Protein AF-A0A8J4QR00-F1 (afdb_monomer)

pLDDT: mean 88.49, std 6.68, range [58.06, 96.94]

Foldseek 3Di:
DLVVLVVVVCVPADPPQQADEAEAECVVPDDVPDDLVVVLVSQCCCCPPVNPRYQAYEYEPDDPVVVVSCVVCVVSHDPVHVVRYDYDYPVCQLVVCVVPAPLCRDDVVSPGDDDDDPPVRD

Organism: NCBI:txid60419

Sequence (122 aa):
YVVYGLDKLCSRMPPGQEKFVFIADLEGWGYSNSDIRAYLGALSILQDFYPERLGKVFIIHAPYIFMTVWKIVYPFIDKNTKKKILFVENKSLKSTLLEEIDESQLPEIYGGQLPLVPTQDS

Radius of gyration: 14.7 Å; Cα contacts (8 Å, |Δi|>4): 127; chains: 1; bounding box: 35×34×34 Å

Secondary structure (DSSP, 8-state):
-HHHHHHHHHHTPPTT---EEEEEE-TT--GGG--HHHHHHHHHHHHHHSTTTEEEEEEES--TTHHHHHHHHGGGS-HHHHTTEEE--GGGHHHHHHTTS-GGGSBGGGTSSB----TTT-

Solvent-accessible surface area (backbone atoms only — not comparable to full-atom values): 7403 Å² total; per-residue (Å²): 109,69,67,61,54,50,53,55,50,62,74,67,48,55,92,93,53,73,57,47,72,44,77,48,74,31,69,93,62,51,78,95,79,59,56,70,67,58,52,53,51,52,49,48,49,44,61,74,75,40,62,82,28,67,58,37,34,40,38,28,59,68,49,80,73,50,56,61,56,45,65,68,50,52,80,78,51,53,79,71,59,55,76,28,55,40,81,45,55,79,93,48,38,49,63,62,48,55,76,79,36,57,48,74,75,27,39,44,96,60,73,30,66,21,81,85,68,58,80,89,83,96

Structure (mmCIF, N/CA/C/O backbone):
data_AF-A0A8J4QR00-F1
#
_entry.id   AF-A0A8J4QR00-F1
#
loop_
_atom_site.group_PDB
_atom_site.id
_atom_site.type_symbol
_atom_site.label_atom_id
_atom_site.label_alt_id
_atom_site.label_comp_id
_atom_site.label_asym_id
_atom_site.label_entity_id
_atom_site.label_seq_id
_atom_site.pdbx_PDB_ins_code
_atom_site.Cartn_x
_atom_site.Cartn_y
_atom_site.Cartn_z
_atom_site.occupancy
_atom_site.B_iso_or_equiv
_atom_site.auth_seq_id
_atom_site.auth_comp_id
_atom_site.auth_asym_id
_atom_site.auth_atom_id
_atom_site.pdbx_PDB_model_num
ATOM 1 N N . TYR A 1 1 ? -8.984 -11.207 -10.755 1.00 69.44 1 TYR A N 1
ATOM 2 C CA . TYR A 1 1 ? -8.426 -11.353 -9.395 1.00 69.44 1 TYR A CA 1
ATOM 3 C C . TYR A 1 1 ? -8.610 -10.088 -8.558 1.00 69.44 1 TYR A C 1
ATOM 5 O O . TYR A 1 1 ? -9.195 -10.196 -7.495 1.00 69.44 1 TYR A O 1
ATOM 13 N N . VAL A 1 2 ? -8.208 -8.897 -9.037 1.00 80.12 2 VAL A N 1
ATOM 14 C CA . VAL A 1 2 ? -8.319 -7.626 -8.276 1.00 80.12 2 VAL A CA 1
ATOM 15 C C . VAL A 1 2 ? -9.742 -7.331 -7.776 1.00 80.12 2 VAL A C 1
ATOM 17 O O . VAL A 1 2 ? -9.913 -7.128 -6.582 1.00 80.12 2 VAL A O 1
ATOM 20 N N . VAL A 1 3 ? -10.758 -7.390 -8.649 1.00 85.06 3 VAL A N 1
ATOM 21 C CA . VAL A 1 3 ? -12.173 -7.173 -8.262 1.00 85.06 3 VAL A CA 1
ATOM 22 C C . VAL A 1 3 ? -12.614 -8.144 -7.163 1.00 85.06 3 VAL A C 1
ATOM 24 O O . VAL A 1 3 ? -13.078 -7.714 -6.119 1.00 85.06 3 VAL A O 1
ATOM 27 N N . TYR A 1 4 ? -12.364 -9.446 -7.343 1.00 85.81 4 TYR A N 1
ATOM 28 C CA . TYR A 1 4 ? -12.689 -10.464 -6.337 1.00 85.81 4 TYR A CA 1
ATOM 29 C C . TYR A 1 4 ? -12.021 -10.190 -4.978 1.00 85.81 4 TYR A C 1
ATOM 31 O O . TYR A 1 4 ? -12.658 -10.330 -3.937 1.00 85.81 4 TYR A O 1
ATOM 39 N N . GLY A 1 5 ? -10.745 -9.787 -4.981 1.00 84.62 5 GLY A N 1
ATOM 40 C CA . GLY A 1 5 ? -10.028 -9.430 -3.756 1.00 84.62 5 GLY A CA 1
ATOM 41 C C . GLY A 1 5 ? -10.643 -8.220 -3.051 1.00 84.62 5 GLY A C 1
ATOM 42 O O . GLY A 1 5 ? -10.826 -8.255 -1.836 1.00 84.62 5 GLY A O 1
ATOM 43 N N . LEU A 1 6 ? -11.010 -7.184 -3.812 1.00 85.25 6 LEU A N 1
ATOM 44 C CA . LEU A 1 6 ? -11.673 -5.987 -3.291 1.00 85.25 6 LEU A CA 1
ATOM 45 C C . LEU A 1 6 ? -13.069 -6.301 -2.739 1.00 85.25 6 LEU A C 1
ATOM 47 O O . LEU A 1 6 ? -13.373 -5.893 -1.624 1.00 85.25 6 LEU A O 1
ATOM 51 N N . ASP A 1 7 ? -13.880 -7.087 -3.449 1.00 86.00 7 ASP A N 1
ATOM 52 C CA . ASP A 1 7 ? -15.213 -7.497 -2.986 1.00 86.00 7 ASP A CA 1
ATOM 53 C C . ASP A 1 7 ? -15.147 -8.300 -1.686 1.00 86.00 7 ASP A C 1
ATOM 55 O O . ASP A 1 7 ? -15.866 -8.018 -0.724 1.00 86.00 7 ASP A O 1
ATOM 59 N N . LYS A 1 8 ? -14.239 -9.281 -1.625 1.00 85.81 8 LYS A N 1
ATOM 60 C CA . LYS A 1 8 ? -14.025 -10.099 -0.428 1.00 85.81 8 LYS A CA 1
ATOM 61 C C . LYS A 1 8 ? -13.565 -9.239 0.745 1.00 85.81 8 LYS A C 1
ATOM 63 O O . LYS A 1 8 ? -14.055 -9.422 1.857 1.00 85.81 8 LYS A O 1
ATOM 68 N N . LEU A 1 9 ? -12.689 -8.267 0.504 1.00 84.56 9 LEU A N 1
ATOM 69 C CA . LEU A 1 9 ? -12.251 -7.325 1.527 1.00 84.56 9 LEU A CA 1
ATOM 70 C C . LEU A 1 9 ? -13.413 -6.445 2.006 1.00 84.56 9 LEU A C 1
ATOM 72 O O . LEU A 1 9 ? -13.626 -6.325 3.210 1.00 84.56 9 LEU A O 1
ATOM 76 N N . CYS A 1 10 ? -14.215 -5.901 1.089 1.00 83.94 10 CYS A N 1
ATOM 77 C CA . CYS A 1 10 ? -15.387 -5.103 1.433 1.00 83.94 10 CYS A CA 1
ATOM 78 C C . CYS A 1 10 ? -16.411 -5.890 2.259 1.00 83.94 10 CYS A C 1
ATOM 80 O O . CYS A 1 10 ? -16.932 -5.357 3.233 1.00 83.94 10 CYS A O 1
ATOM 82 N N . SER A 1 11 ? -16.651 -7.163 1.932 1.00 85.88 11 SER A N 1
ATOM 83 C CA . SER A 1 11 ? -17.568 -8.026 2.693 1.00 85.88 11 SER A CA 1
ATOM 84 C C . SER A 1 11 ? -17.103 -8.342 4.120 1.00 85.88 11 SER A C 1
ATOM 86 O O . SER A 1 11 ? -17.909 -8.761 4.946 1.00 85.88 11 SER A O 1
ATOM 88 N N . ARG A 1 12 ? -15.809 -8.162 4.410 1.00 84.75 12 ARG A N 1
ATOM 89 C CA . ARG A 1 12 ? -15.190 -8.462 5.710 1.00 84.75 12 ARG A CA 1
ATOM 90 C C . ARG A 1 12 ? -15.030 -7.233 6.594 1.00 84.75 12 ARG A C 1
ATOM 92 O O . ARG A 1 12 ? -14.603 -7.374 7.737 1.00 84.75 12 ARG A O 1
ATOM 99 N N . MET A 1 13 ? -15.337 -6.041 6.084 1.00 86.19 13 MET A N 1
ATOM 100 C CA . MET A 1 13 ? -15.212 -4.821 6.870 1.00 86.19 13 MET A CA 1
ATOM 101 C C . MET A 1 13 ? -16.233 -4.822 8.022 1.00 86.19 13 MET A C 1
ATOM 103 O O . MET A 1 13 ? -17.425 -5.032 7.777 1.00 86.19 13 MET A O 1
ATOM 107 N N . PRO A 1 14 ? -15.796 -4.581 9.274 1.00 86.62 14 PRO A N 1
ATOM 108 C CA . PRO A 1 14 ? -16.706 -4.419 10.399 1.00 86.62 14 PRO A CA 1
ATOM 109 C C . PRO A 1 14 ? -17.686 -3.256 10.180 1.00 86.62 14 PRO A C 1
ATOM 111 O O . PRO A 1 14 ? -17.367 -2.306 9.457 1.00 86.62 14 PRO A O 1
ATOM 114 N N . PRO A 1 15 ? -18.857 -3.264 10.841 1.00 86.75 15 PRO A N 1
ATOM 115 C CA . PRO A 1 15 ? -19.766 -2.123 10.817 1.00 86.75 15 PRO A CA 1
ATOM 116 C C . PRO A 1 15 ? -19.050 -0.825 11.219 1.00 86.75 15 PRO A C 1
ATOM 118 O O . PRO A 1 15 ? -18.383 -0.773 12.249 1.00 86.75 15 PRO A O 1
ATOM 121 N N . GLY A 1 16 ? -19.185 0.222 10.401 1.00 84.62 16 GLY A N 1
ATOM 122 C CA . GLY A 1 16 ? -18.526 1.518 10.613 1.00 84.62 16 GLY A CA 1
ATOM 123 C C . GLY A 1 16 ? -17.107 1.633 10.041 1.00 84.62 16 GLY A C 1
ATOM 124 O O . GLY A 1 16 ? -16.581 2.741 9.971 1.00 84.62 16 GLY A O 1
ATOM 125 N N . GLN A 1 17 ? -16.504 0.536 9.571 1.00 86.69 17 GLN A N 1
ATOM 126 C CA . GLN A 1 17 ? -15.240 0.571 8.837 1.00 86.69 17 GLN A CA 1
ATOM 127 C C . GLN A 1 17 ? -15.523 0.707 7.338 1.00 86.69 17 GLN A C 1
ATOM 129 O O . GLN A 1 17 ? -16.029 -0.208 6.694 1.00 86.69 17 GLN A O 1
ATOM 134 N N . GLU A 1 18 ? -15.181 1.856 6.760 1.00 85.06 18 GLU A N 1
ATOM 135 C CA . GLU A 1 18 ? -15.465 2.123 5.343 1.00 85.06 18 GLU A CA 1
ATOM 136 C C . GLU A 1 18 ? -14.234 2.070 4.444 1.00 85.06 18 GLU A C 1
ATOM 138 O O . GLU A 1 18 ? -14.384 2.016 3.218 1.00 85.06 18 GLU A O 1
ATOM 143 N N . LYS A 1 19 ? -13.039 2.105 5.048 1.00 89.00 19 LYS A N 1
ATOM 144 C CA . LYS A 1 19 ? -11.761 2.228 4.351 1.00 89.00 19 LYS A CA 1
ATOM 145 C C . LYS A 1 19 ? -10.797 1.115 4.709 1.00 89.00 19 LYS A C 1
ATOM 147 O O . LYS A 1 19 ? -10.770 0.641 5.845 1.00 89.00 19 LYS A O 1
ATOM 152 N N . PHE A 1 20 ? -9.948 0.787 3.745 1.00 88.19 20 PHE A N 1
ATOM 153 C CA . PHE A 1 20 ? -8.886 -0.198 3.884 1.00 88.19 20 PHE A CA 1
ATOM 154 C C . PHE A 1 20 ? -7.522 0.364 3.505 1.00 88.19 20 PHE A C 1
ATOM 156 O O . PHE A 1 20 ? -7.401 1.375 2.809 1.00 88.19 20 PHE A O 1
ATOM 163 N N . VAL A 1 21 ? -6.485 -0.323 3.961 1.00 91.19 21 VAL A N 1
ATOM 164 C CA . VAL A 1 21 ? -5.090 0.005 3.690 1.00 91.19 21 VAL A CA 1
ATOM 165 C C . VAL A 1 21 ? -4.470 -1.120 2.873 1.00 91.19 21 VAL A C 1
ATOM 167 O O . VAL A 1 21 ? -4.729 -2.292 3.134 1.00 91.19 21 VAL A O 1
ATOM 170 N N . PHE A 1 22 ? -3.638 -0.763 1.897 1.00 92.25 22 PHE A N 1
ATOM 171 C CA . PHE A 1 22 ? -2.798 -1.716 1.178 1.00 92.25 22 PHE A CA 1
ATOM 172 C C . PHE A 1 22 ? -1.341 -1.603 1.609 1.00 92.25 22 PHE A C 1
ATOM 174 O O . PHE A 1 22 ? -0.805 -0.502 1.717 1.00 92.25 22 PHE A O 1
ATOM 181 N N . ILE A 1 23 ? -0.688 -2.752 1.774 1.00 95.06 23 ILE A N 1
ATOM 182 C CA . ILE A 1 23 ? 0.769 -2.869 1.825 1.00 95.06 23 ILE A CA 1
ATOM 183 C C . ILE A 1 23 ? 1.190 -3.533 0.514 1.00 95.06 23 ILE A C 1
ATOM 185 O O . ILE A 1 23 ? 0.854 -4.687 0.256 1.00 95.06 23 ILE A O 1
ATOM 189 N N . ALA A 1 24 ? 1.861 -2.774 -0.344 1.00 93.31 24 ALA A N 1
ATOM 190 C CA . ALA A 1 24 ? 2.437 -3.239 -1.594 1.00 93.31 24 ALA A CA 1
ATOM 191 C C . ALA A 1 24 ? 3.916 -3.554 -1.359 1.00 93.31 24 ALA A C 1
ATOM 193 O O . ALA A 1 24 ? 4.765 -2.661 -1.415 1.00 93.31 24 ALA A O 1
ATOM 194 N N . ASP A 1 25 ? 4.197 -4.824 -1.075 1.00 94.38 25 ASP A N 1
ATOM 195 C CA . ASP A 1 25 ? 5.559 -5.330 -0.954 1.00 94.38 25 ASP A CA 1
ATOM 196 C C . ASP A 1 25 ? 6.143 -5.632 -2.335 1.00 94.38 25 ASP A C 1
ATOM 198 O O . ASP A 1 25 ? 5.591 -6.423 -3.103 1.00 94.38 25 ASP A O 1
ATOM 202 N N . LEU A 1 26 ? 7.229 -4.935 -2.668 1.00 93.44 26 LEU A N 1
ATOM 203 C CA . LEU A 1 26 ? 7.939 -5.055 -3.937 1.00 93.44 26 LEU A CA 1
ATOM 204 C C . LEU A 1 26 ? 9.252 -5.836 -3.805 1.00 93.44 26 LEU A C 1
ATOM 206 O O . LEU A 1 26 ? 10.086 -5.788 -4.714 1.00 93.44 26 LEU A O 1
ATOM 210 N N . GLU A 1 27 ? 9.451 -6.572 -2.711 1.00 91.56 27 GLU A N 1
ATOM 211 C CA . GLU A 1 27 ? 10.569 -7.500 -2.601 1.00 91.56 27 GLU A CA 1
ATOM 212 C C . GLU A 1 27 ? 10.536 -8.524 -3.755 1.00 91.56 27 GLU A C 1
ATOM 214 O O . GLU A 1 27 ? 9.512 -9.129 -4.071 1.00 91.56 27 GLU A O 1
ATOM 219 N N . GLY A 1 28 ? 11.661 -8.671 -4.463 1.00 88.62 28 GLY A N 1
ATOM 220 C CA . GLY A 1 28 ? 11.756 -9.527 -5.655 1.00 88.62 28 GLY A CA 1
ATOM 221 C C . GLY A 1 28 ? 11.096 -8.966 -6.927 1.00 88.62 28 GLY A C 1
ATOM 222 O O . GLY A 1 28 ? 11.088 -9.635 -7.966 1.00 88.62 28 GLY A O 1
ATOM 223 N N . TRP A 1 29 ? 10.563 -7.742 -6.898 1.00 90.00 29 TRP A N 1
ATOM 224 C CA . TRP A 1 29 ? 10.025 -7.081 -8.086 1.00 90.00 29 TRP A CA 1
ATOM 225 C C . TRP A 1 29 ? 11.139 -6.642 -9.057 1.00 90.00 29 TRP A C 1
ATOM 227 O O . TRP A 1 29 ? 12.204 -6.172 -8.655 1.00 90.00 29 TRP A O 1
ATOM 237 N N . GLY A 1 30 ? 10.887 -6.748 -10.363 1.00 84.06 30 GLY A N 1
ATOM 238 C CA . GLY A 1 30 ? 11.808 -6.367 -11.431 1.00 84.06 30 GLY A CA 1
ATOM 239 C C . GLY A 1 30 ? 11.113 -6.166 -12.783 1.00 84.06 30 GLY A C 1
ATOM 240 O O . GLY A 1 30 ? 9.903 -6.285 -12.927 1.00 84.06 30 GLY A O 1
ATOM 241 N N . TYR A 1 31 ? 11.876 -5.853 -13.833 1.00 75.50 31 TYR A N 1
ATOM 242 C CA . TYR A 1 31 ? 11.274 -5.586 -15.149 1.00 75.50 31 TYR A CA 1
ATOM 243 C C . TYR A 1 31 ? 10.566 -6.795 -15.767 1.00 75.50 31 TYR A C 1
ATOM 245 O O . TYR A 1 31 ? 9.545 -6.626 -16.426 1.00 75.50 31 TYR A O 1
ATOM 253 N N . SER A 1 32 ? 11.089 -8.003 -15.557 1.00 79.69 32 SER A N 1
ATOM 254 C CA . SER A 1 32 ? 10.530 -9.238 -16.119 1.00 79.69 32 SER A CA 1
ATOM 255 C C . SER A 1 32 ? 9.178 -9.633 -15.517 1.00 79.69 32 SER A C 1
ATOM 257 O O . SER A 1 32 ? 8.463 -10.418 -16.132 1.00 79.69 32 SER A O 1
ATOM 259 N N . ASN A 1 33 ? 8.814 -9.092 -14.349 1.00 77.44 33 ASN A N 1
ATOM 260 C CA . ASN A 1 33 ? 7.533 -9.338 -13.678 1.00 77.44 33 ASN A CA 1
ATOM 261 C C . ASN A 1 33 ? 6.675 -8.061 -13.532 1.00 77.44 33 ASN A C 1
ATOM 263 O O . ASN A 1 33 ? 5.723 -8.035 -12.753 1.00 77.44 33 ASN A O 1
ATOM 267 N N . SER A 1 34 ? 6.982 -7.018 -14.311 1.00 82.69 34 SER A N 1
ATOM 268 C CA . SER A 1 34 ? 6.240 -5.755 -14.339 1.00 82.69 34 SER A CA 1
ATOM 269 C C . SER A 1 34 ? 5.243 -5.715 -15.498 1.00 82.69 34 SER A C 1
ATOM 271 O O . SER A 1 34 ? 5.633 -5.789 -16.663 1.00 82.69 34 SER A O 1
ATOM 273 N N . ASP A 1 35 ? 3.955 -5.532 -15.189 1.00 86.44 35 ASP A N 1
ATOM 274 C CA . ASP A 1 35 ? 2.906 -5.303 -16.189 1.00 86.44 35 ASP A CA 1
ATOM 275 C C . ASP A 1 35 ? 2.207 -3.960 -15.945 1.00 86.44 35 ASP A C 1
ATOM 277 O O . ASP A 1 35 ? 1.299 -3.822 -15.124 1.00 86.44 35 ASP A O 1
ATOM 281 N N . ILE A 1 36 ? 2.621 -2.956 -16.719 1.00 85.00 36 ILE A N 1
ATOM 282 C CA . ILE A 1 36 ? 2.077 -1.595 -16.655 1.00 85.00 36 ILE A CA 1
ATOM 283 C C . ILE A 1 36 ? 0.573 -1.581 -16.951 1.00 85.00 36 ILE A C 1
ATOM 285 O O . ILE A 1 36 ? -0.167 -0.823 -16.323 1.00 85.00 36 ILE A O 1
ATOM 289 N N . ARG A 1 37 ? 0.091 -2.422 -17.876 1.00 86.81 37 ARG A N 1
ATOM 290 C CA . ARG A 1 37 ? -1.337 -2.463 -18.227 1.00 86.81 37 ARG A CA 1
ATOM 291 C C . ARG A 1 37 ? -2.153 -3.021 -17.071 1.00 86.81 37 ARG A C 1
ATOM 293 O O . ARG A 1 37 ? -3.226 -2.495 -16.788 1.00 86.81 37 ARG A O 1
ATOM 300 N N . ALA A 1 38 ? -1.627 -4.030 -16.379 1.00 86.75 38 ALA A N 1
ATOM 301 C CA . ALA A 1 38 ? -2.260 -4.563 -15.181 1.00 86.75 38 ALA A CA 1
ATOM 302 C C . ALA A 1 38 ? -2.360 -3.502 -14.071 1.00 86.75 38 ALA A C 1
ATOM 304 O O . ALA A 1 38 ? -3.421 -3.370 -13.461 1.00 86.75 38 ALA A O 1
ATOM 305 N N . TYR A 1 39 ? -1.313 -2.695 -13.851 1.00 87.25 39 TYR A N 1
ATOM 306 C CA . TYR A 1 39 ? -1.349 -1.604 -12.866 1.00 87.25 39 TYR A CA 1
ATOM 307 C C . TYR A 1 39 ? -2.383 -0.534 -13.213 1.00 87.25 39 TYR A C 1
ATOM 309 O O . TYR A 1 39 ? -3.162 -0.134 -12.351 1.00 87.25 39 TYR A O 1
ATOM 317 N N . LEU A 1 40 ? -2.433 -0.104 -14.476 1.00 87.62 40 LEU A N 1
ATOM 318 C CA . LEU A 1 40 ? -3.427 0.870 -14.935 1.00 87.62 40 LEU A CA 1
ATOM 319 C C . LEU A 1 40 ? -4.856 0.322 -14.824 1.00 87.62 40 LEU A C 1
ATOM 321 O O . LEU A 1 40 ? -5.753 1.043 -14.394 1.00 87.62 40 LEU A O 1
ATOM 325 N N . GLY A 1 41 ? -5.064 -0.959 -15.140 1.00 89.00 41 GLY A N 1
ATOM 326 C CA . GLY A 1 41 ? -6.355 -1.623 -14.963 1.00 89.00 41 GLY A CA 1
ATOM 327 C C . GLY A 1 41 ? -6.778 -1.704 -13.495 1.00 89.00 41 GLY A C 1
ATOM 328 O O . GLY A 1 41 ? -7.916 -1.383 -13.167 1.00 89.00 41 GLY A O 1
ATOM 329 N N . ALA A 1 42 ? -5.863 -2.071 -12.593 1.00 87.38 42 ALA A N 1
ATOM 330 C CA . ALA A 1 42 ? -6.136 -2.099 -11.156 1.00 87.38 42 ALA A CA 1
ATOM 331 C C . ALA A 1 42 ? -6.454 -0.701 -10.599 1.00 87.38 42 ALA A C 1
ATOM 333 O O . ALA A 1 42 ? -7.369 -0.562 -9.789 1.00 87.38 42 ALA A O 1
ATOM 334 N N . LEU A 1 43 ? -5.742 0.333 -11.063 1.00 85.81 43 LEU A N 1
ATOM 335 C CA . LEU A 1 43 ? -6.017 1.726 -10.707 1.00 85.81 43 LEU A CA 1
ATOM 336 C C . LEU A 1 43 ? -7.394 2.181 -11.191 1.00 85.81 43 LEU A C 1
ATOM 338 O O . LEU A 1 43 ? -8.130 2.764 -10.403 1.00 85.81 43 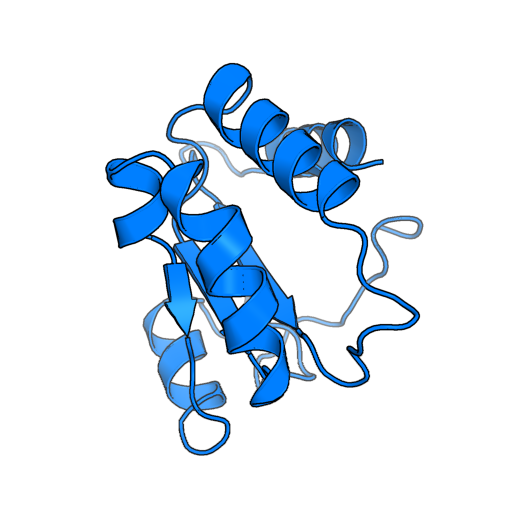LEU A O 1
ATOM 342 N N . SER A 1 44 ? -7.768 1.882 -12.438 1.00 87.25 44 SER A N 1
ATOM 343 C CA . SER A 1 44 ? -9.116 2.174 -12.947 1.00 87.25 44 SER A CA 1
ATOM 344 C C . SER A 1 44 ? -10.178 1.458 -12.116 1.00 87.25 44 SER A C 1
ATOM 346 O O . SER A 1 44 ? -11.099 2.104 -11.636 1.00 87.25 44 SER A O 1
ATOM 348 N N . ILE A 1 45 ? -10.000 0.167 -11.809 1.00 87.00 45 ILE A N 1
ATOM 349 C CA . ILE A 1 45 ? -10.945 -0.567 -10.954 1.00 87.00 45 ILE A CA 1
ATOM 350 C C . ILE A 1 45 ? -11.125 0.128 -9.596 1.00 87.00 45 ILE A C 1
ATOM 352 O O . ILE A 1 45 ? -12.250 0.333 -9.143 1.00 87.00 45 ILE A O 1
ATOM 356 N N . LEU A 1 46 ? -10.022 0.499 -8.946 1.00 83.75 46 LEU A N 1
ATOM 357 C CA . LEU A 1 46 ? -10.058 1.124 -7.628 1.00 83.75 46 LEU A CA 1
ATOM 358 C C . LEU A 1 46 ? -10.725 2.507 -7.662 1.00 83.75 46 LEU A C 1
ATOM 360 O O . LEU A 1 46 ? -11.533 2.815 -6.790 1.00 83.75 46 LEU A O 1
ATOM 364 N N . GLN A 1 47 ? -10.385 3.326 -8.658 1.00 82.38 47 GLN A N 1
ATOM 365 C CA . GLN A 1 47 ? -10.887 4.694 -8.789 1.00 82.38 47 GLN A CA 1
ATOM 366 C C . GLN A 1 47 ? -12.356 4.734 -9.234 1.00 82.38 47 GLN A C 1
ATOM 368 O O . GLN A 1 47 ? -13.110 5.565 -8.731 1.00 82.38 47 GLN A O 1
ATOM 373 N N . ASP A 1 48 ? -12.766 3.831 -10.129 1.00 84.62 48 ASP A N 1
ATOM 374 C CA . ASP A 1 48 ? -14.081 3.872 -10.773 1.00 84.62 48 ASP A CA 1
ATOM 375 C C . ASP A 1 48 ? -15.152 3.107 -9.975 1.00 84.62 48 ASP A C 1
ATOM 377 O O . ASP A 1 48 ? -16.302 3.539 -9.922 1.00 84.62 48 ASP A O 1
ATOM 381 N N . PHE A 1 49 ? -14.791 1.990 -9.324 1.00 82.56 49 PHE A N 1
ATOM 382 C CA . PHE A 1 49 ? -15.759 1.103 -8.652 1.00 82.56 49 PHE A CA 1
ATOM 383 C C . PHE A 1 49 ? -15.689 1.132 -7.123 1.00 82.56 49 PHE A C 1
ATOM 385 O O . PHE A 1 49 ? -16.675 0.806 -6.464 1.00 82.56 49 PHE A O 1
ATOM 392 N N . TYR A 1 50 ? -14.562 1.554 -6.542 1.00 80.12 50 TYR A N 1
ATOM 393 C CA . TYR A 1 50 ? -14.393 1.656 -5.088 1.00 80.12 50 TYR A CA 1
ATOM 394 C C . TYR A 1 50 ? -13.914 3.056 -4.669 1.00 80.12 50 TYR A C 1
ATOM 396 O O . TYR A 1 50 ? -12.957 3.172 -3.887 1.00 80.12 50 TYR A O 1
ATOM 404 N N . PRO A 1 51 ? -14.566 4.136 -5.159 1.00 74.00 51 PRO A N 1
ATOM 405 C CA . PRO A 1 51 ? -14.158 5.490 -4.830 1.00 74.00 51 PRO A CA 1
ATOM 406 C C . PRO A 1 51 ? -14.184 5.686 -3.313 1.00 74.00 51 PRO A C 1
ATOM 408 O O . PRO A 1 51 ? -15.053 5.184 -2.605 1.00 74.00 51 PRO A O 1
ATOM 411 N N . GLU A 1 52 ? -13.170 6.386 -2.808 1.00 81.44 52 GLU A N 1
ATOM 412 C CA . GLU A 1 52 ? -13.002 6.727 -1.388 1.00 81.44 52 GLU A CA 1
ATOM 413 C C . GLU A 1 52 ? -12.824 5.558 -0.400 1.00 81.44 52 GLU A C 1
ATOM 415 O O . GLU A 1 52 ? -12.512 5.818 0.762 1.00 81.44 52 GLU A O 1
ATOM 420 N N . ARG A 1 53 ? -12.886 4.295 -0.847 1.00 86.31 53 ARG A N 1
ATOM 421 C CA . ARG A 1 53 ? -12.627 3.102 -0.014 1.00 86.31 53 ARG A CA 1
ATOM 422 C C . ARG A 1 53 ? -11.148 2.901 0.307 1.00 86.31 53 ARG A C 1
ATOM 424 O O . ARG A 1 53 ? -10.800 2.355 1.350 1.00 86.31 53 ARG A O 1
ATOM 431 N N . LEU A 1 54 ? -10.254 3.376 -0.557 1.00 89.62 54 LEU A N 1
ATOM 432 C CA . LEU A 1 54 ? -8.826 3.361 -0.258 1.00 89.62 54 LEU A CA 1
ATOM 433 C C . LEU A 1 54 ? -8.505 4.396 0.832 1.00 89.62 54 LEU A C 1
ATOM 435 O O . LEU A 1 54 ? -8.705 5.594 0.621 1.00 89.62 54 LEU A O 1
ATOM 439 N N . GLY A 1 55 ? -7.966 3.947 1.963 1.00 90.62 55 GLY A N 1
ATOM 440 C 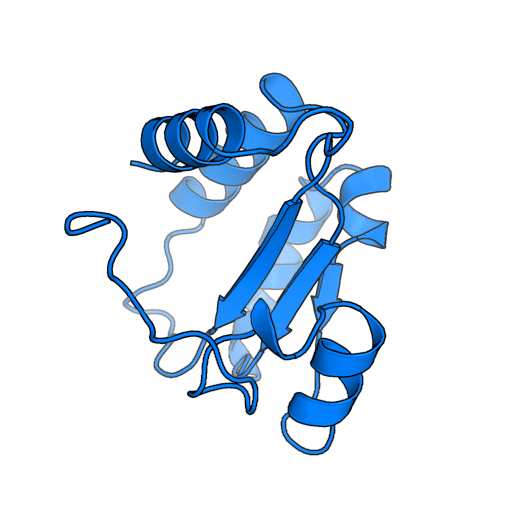CA . GLY A 1 55 ? -7.397 4.786 3.017 1.00 90.62 55 GLY A CA 1
ATOM 441 C C . GLY A 1 55 ? -5.960 5.198 2.703 1.00 90.62 55 GLY A C 1
ATOM 442 O O . GLY A 1 55 ? -5.691 6.386 2.533 1.00 90.62 55 GLY A O 1
ATOM 443 N N . LYS A 1 56 ? -5.059 4.216 2.574 1.00 92.44 56 LYS A N 1
ATOM 444 C CA . LYS A 1 56 ? -3.619 4.415 2.329 1.00 92.44 56 LYS A CA 1
ATOM 445 C C . LYS A 1 56 ? -3.014 3.246 1.548 1.00 92.44 56 LYS A C 1
ATOM 447 O O . LYS A 1 56 ? -3.524 2.131 1.621 1.00 92.44 56 LYS A O 1
ATOM 452 N N . VAL A 1 57 ? -1.931 3.497 0.818 1.00 93.94 57 VAL A N 1
ATOM 453 C CA . VAL A 1 57 ? -1.082 2.467 0.201 1.00 93.94 57 VAL A CA 1
ATOM 454 C C . VAL A 1 57 ? 0.344 2.684 0.682 1.00 93.94 57 VAL A C 1
ATOM 456 O O . VAL A 1 57 ? 0.934 3.722 0.394 1.00 93.94 57 VAL A O 1
ATOM 459 N N . PHE A 1 58 ? 0.904 1.702 1.373 1.00 96.94 58 PHE A N 1
ATOM 460 C CA . PHE A 1 58 ? 2.315 1.664 1.729 1.00 96.94 58 PHE A CA 1
ATOM 461 C C . PHE A 1 58 ? 3.066 0.868 0.671 1.00 96.94 58 PHE A C 1
ATOM 463 O O . PHE A 1 58 ? 2.801 -0.316 0.495 1.00 96.94 58 PHE A O 1
ATOM 470 N N . ILE A 1 59 ? 3.982 1.507 -0.047 1.00 95.88 59 ILE A N 1
ATOM 471 C CA . ILE A 1 59 ? 4.888 0.834 -0.976 1.00 95.88 59 ILE A CA 1
ATOM 472 C C . ILE A 1 59 ? 6.196 0.586 -0.233 1.00 95.88 59 ILE A C 1
ATOM 474 O O . ILE A 1 59 ? 6.855 1.537 0.194 1.00 95.88 59 ILE A O 1
ATOM 478 N N . ILE A 1 60 ? 6.552 -0.686 -0.076 1.00 96.62 60 ILE A N 1
ATOM 479 C CA . ILE A 1 60 ? 7.675 -1.136 0.750 1.00 96.62 60 ILE A CA 1
ATOM 480 C C . ILE A 1 60 ? 8.624 -1.984 -0.099 1.00 96.62 60 ILE A C 1
ATOM 482 O O . ILE A 1 60 ? 8.222 -2.516 -1.135 1.00 96.62 60 ILE A O 1
ATOM 486 N N . HIS A 1 61 ? 9.897 -2.051 0.293 1.00 95.12 61 HIS A N 1
ATOM 487 C CA . HIS A 1 61 ? 10.940 -2.781 -0.443 1.00 95.12 61 HIS A CA 1
ATOM 488 C C . HIS A 1 61 ? 11.049 -2.405 -1.935 1.00 95.12 61 HIS A C 1
ATOM 490 O O . HIS A 1 61 ? 11.521 -3.191 -2.754 1.00 95.12 61 HIS A O 1
ATOM 496 N N . ALA A 1 62 ? 10.639 -1.186 -2.306 1.00 92.75 62 ALA A N 1
ATOM 497 C CA . ALA A 1 62 ? 10.671 -0.726 -3.688 1.00 92.75 62 ALA A CA 1
ATOM 498 C C . ALA A 1 62 ? 12.119 -0.654 -4.206 1.00 92.75 62 ALA A C 1
ATOM 500 O O . ALA A 1 62 ? 12.903 0.159 -3.705 1.00 92.75 62 ALA A O 1
ATOM 501 N N . PRO A 1 63 ? 12.499 -1.435 -5.234 1.00 90.56 63 PRO A N 1
ATOM 502 C CA . PRO A 1 63 ? 13.825 -1.309 -5.820 1.00 90.56 63 PRO A CA 1
ATOM 503 C C . PRO A 1 63 ? 13.937 0.029 -6.559 1.00 90.56 63 PRO A C 1
ATOM 505 O O . PRO A 1 63 ? 12.963 0.500 -7.143 1.00 90.56 63 PRO A O 1
ATOM 508 N N . TYR A 1 64 ? 15.132 0.627 -6.624 1.00 86.75 64 TYR A N 1
ATOM 509 C CA . TYR A 1 64 ? 15.335 1.930 -7.289 1.00 86.75 64 TYR A CA 1
ATOM 510 C C . TYR A 1 64 ? 14.759 1.993 -8.710 1.00 86.75 64 TYR A C 1
ATOM 512 O O . TYR A 1 64 ? 14.254 3.027 -9.148 1.00 86.75 64 TYR A O 1
ATOM 520 N N . ILE A 1 65 ? 14.796 0.868 -9.421 1.00 85.44 65 ILE A N 1
ATOM 521 C CA . ILE A 1 65 ? 14.302 0.754 -10.788 1.00 85.44 65 ILE A CA 1
ATOM 522 C C . ILE A 1 65 ? 12.774 0.880 -10.909 1.00 85.44 65 ILE A C 1
ATOM 524 O O . ILE A 1 65 ? 12.269 1.305 -11.951 1.00 85.44 65 ILE A O 1
ATOM 528 N N . PHE A 1 66 ? 12.035 0.617 -9.826 1.00 89.00 66 PHE A N 1
ATOM 529 C CA . PHE A 1 66 ? 10.591 0.841 -9.743 1.00 89.00 66 PHE A CA 1
ATOM 530 C C . PHE A 1 66 ? 10.221 2.298 -10.024 1.00 89.00 66 PHE A C 1
ATOM 532 O O . PHE A 1 66 ? 9.184 2.564 -10.630 1.00 89.00 66 PHE A O 1
ATOM 539 N N . MET A 1 67 ? 11.096 3.253 -9.691 1.00 89.69 67 MET A N 1
ATOM 540 C CA . MET A 1 67 ? 10.842 4.677 -9.926 1.00 89.69 67 MET A CA 1
ATOM 541 C C . MET A 1 67 ? 10.614 5.014 -11.404 1.00 89.69 67 MET A C 1
ATOM 543 O O . MET A 1 67 ? 9.893 5.965 -11.710 1.00 89.69 67 MET A O 1
ATOM 547 N N . THR A 1 68 ? 11.180 4.239 -12.332 1.00 89.00 68 THR A N 1
ATOM 548 C CA . THR A 1 68 ? 10.919 4.402 -13.769 1.00 89.00 68 THR A CA 1
ATOM 549 C C . THR A 1 68 ? 9.477 4.038 -14.109 1.00 89.00 68 THR A C 1
ATOM 551 O O . THR A 1 68 ? 8.792 4.806 -14.781 1.00 89.00 68 THR A O 1
ATOM 554 N N . VAL A 1 69 ? 8.987 2.904 -13.604 1.00 88.81 69 VAL A N 1
ATOM 555 C CA . VAL A 1 69 ? 7.594 2.477 -13.804 1.00 88.81 69 VAL A CA 1
ATOM 556 C C . VAL A 1 69 ? 6.637 3.420 -13.085 1.00 88.81 69 VAL A C 1
ATOM 558 O O . VAL A 1 69 ? 5.638 3.840 -13.666 1.00 88.81 69 VAL A O 1
ATOM 561 N N . TRP A 1 70 ? 6.979 3.844 -11.868 1.00 90.94 70 TRP A N 1
ATOM 562 C CA . TRP A 1 70 ? 6.197 4.814 -11.113 1.00 90.94 70 TRP A CA 1
ATOM 563 C C . TRP A 1 70 ? 5.970 6.108 -11.899 1.00 90.94 70 TRP A C 1
ATOM 565 O O . TRP A 1 70 ? 4.842 6.581 -11.972 1.00 90.94 70 TRP A O 1
ATOM 575 N N . LYS A 1 71 ? 6.996 6.646 -12.571 1.00 91.31 71 LYS A N 1
ATOM 576 C CA . LYS A 1 71 ? 6.855 7.841 -13.426 1.00 91.31 71 LYS A CA 1
ATOM 577 C C . LYS A 1 71 ? 5.890 7.644 -14.598 1.00 91.31 71 LYS A C 1
ATOM 579 O O . LYS A 1 71 ? 5.263 8.614 -15.012 1.00 91.31 71 LYS A O 1
ATOM 584 N N . ILE A 1 72 ? 5.769 6.424 -15.120 1.00 90.12 72 ILE A N 1
ATOM 585 C CA . ILE A 1 72 ? 4.831 6.093 -16.203 1.00 90.12 72 ILE A CA 1
ATOM 586 C C . ILE A 1 72 ? 3.404 5.998 -15.661 1.00 90.12 72 ILE A C 1
ATOM 588 O O . ILE A 1 72 ? 2.478 6.481 -16.300 1.00 90.12 72 ILE A O 1
ATOM 592 N N . VAL A 1 73 ? 3.219 5.403 -14.481 1.00 89.62 73 VAL A N 1
ATOM 593 C CA . VAL A 1 73 ? 1.894 5.182 -13.879 1.00 89.62 73 VAL A CA 1
ATOM 594 C C . VAL A 1 73 ? 1.347 6.450 -13.208 1.00 89.62 73 VAL A C 1
ATOM 596 O O . VAL A 1 73 ? 0.155 6.734 -13.293 1.00 89.62 73 VAL A O 1
ATOM 599 N N . TYR A 1 74 ? 2.209 7.259 -12.586 1.00 9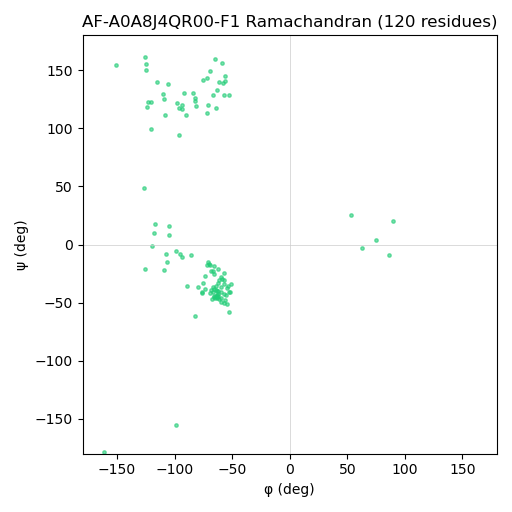1.94 74 TYR A N 1
ATOM 600 C CA . TYR A 1 74 ? 1.843 8.430 -11.783 1.00 91.94 74 TYR A CA 1
ATOM 601 C C . TYR A 1 74 ? 0.892 9.433 -12.471 1.00 91.94 74 TYR A C 1
ATOM 603 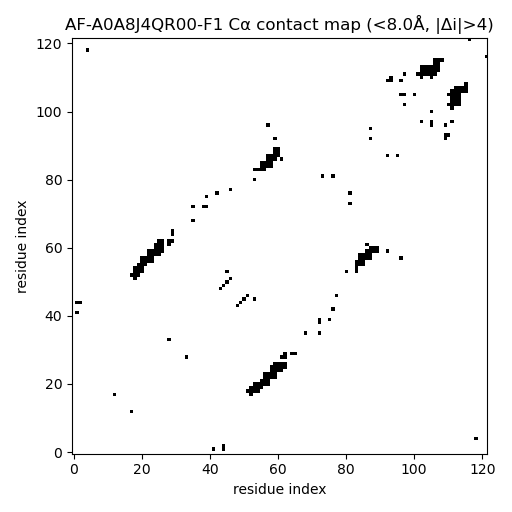O O . TYR A 1 74 ? -0.028 9.916 -11.805 1.00 91.94 74 TYR A O 1
ATOM 611 N N . PR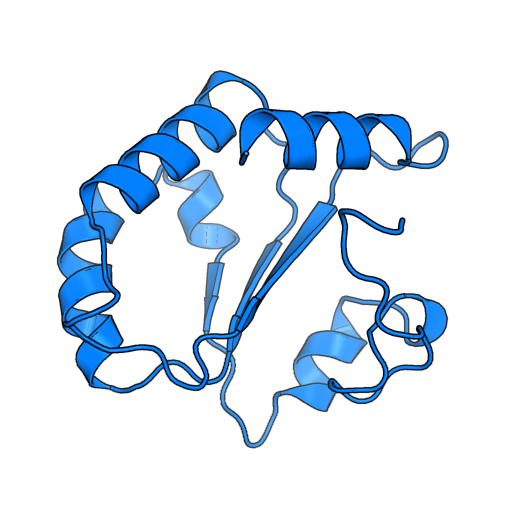O A 1 75 ? 1.029 9.771 -13.769 1.00 93.38 75 PRO A N 1
ATOM 612 C CA . PRO A 1 75 ? 0.096 10.667 -14.453 1.00 93.38 75 PRO A CA 1
ATOM 613 C C . PRO A 1 75 ? -1.357 10.174 -14.453 1.00 93.38 75 PRO A C 1
ATOM 615 O O . PRO A 1 75 ? -2.262 11.002 -14.416 1.00 93.38 75 PRO A O 1
ATOM 618 N N . PHE A 1 76 ? -1.572 8.857 -14.428 1.00 90.25 76 PHE A N 1
ATOM 619 C CA . PHE A 1 76 ? -2.892 8.221 -14.490 1.00 90.25 76 PHE A CA 1
ATOM 620 C C . PHE A 1 76 ? -3.576 8.079 -13.123 1.00 90.25 76 PHE A C 1
ATOM 622 O O . PHE A 1 76 ? -4.750 7.729 -13.060 1.00 90.25 76 PHE A O 1
ATOM 629 N N . ILE A 1 77 ? -2.858 8.367 -12.034 1.00 89.94 77 ILE A N 1
ATOM 630 C CA . ILE A 1 7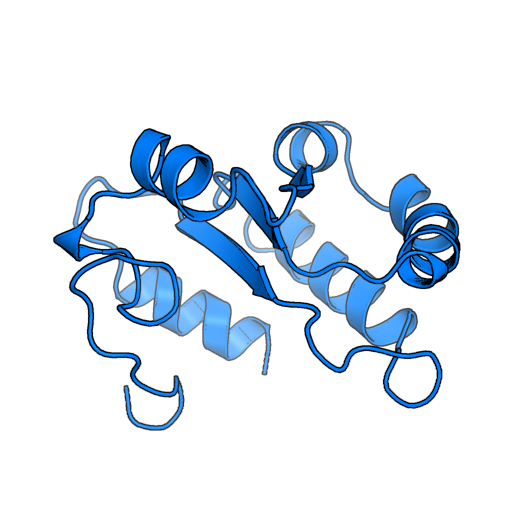7 ? -3.401 8.319 -10.674 1.00 89.94 77 ILE A CA 1
ATOM 631 C C . ILE A 1 77 ? -4.105 9.643 -10.364 1.00 89.94 77 ILE A C 1
ATOM 633 O O . ILE A 1 77 ? -3.526 10.725 -10.542 1.00 89.94 77 ILE A O 1
ATOM 637 N N . ASP A 1 78 ? -5.334 9.581 -9.858 1.00 88.94 78 ASP A N 1
ATOM 638 C CA . ASP A 1 78 ? -6.074 10.773 -9.456 1.00 88.94 78 ASP A CA 1
ATOM 639 C C . ASP A 1 78 ? -5.408 11.506 -8.266 1.00 88.94 78 ASP A C 1
ATOM 641 O O . ASP A 1 78 ? -4.586 10.964 -7.519 1.00 88.94 78 ASP A O 1
ATOM 645 N N . LYS A 1 79 ? -5.742 12.791 -8.080 1.00 90.50 79 LYS A N 1
ATOM 646 C CA . LYS A 1 79 ? -5.111 13.650 -7.059 1.00 90.50 79 LYS A CA 1
ATOM 647 C C . LYS A 1 79 ? -5.337 13.162 -5.625 1.00 90.50 79 LYS A C 1
ATOM 649 O O . LYS A 1 79 ? -4.473 13.391 -4.781 1.00 90.50 79 LYS A O 1
ATOM 654 N N . ASN A 1 80 ? -6.480 12.550 -5.331 1.00 88.44 80 ASN A N 1
ATOM 655 C CA . ASN A 1 80 ? -6.792 12.051 -3.998 1.00 88.44 80 ASN A CA 1
ATOM 656 C C . ASN A 1 80 ? -6.037 10.753 -3.728 1.00 88.44 80 ASN A C 1
ATOM 658 O O . ASN A 1 80 ? -5.463 10.612 -2.651 1.00 88.44 80 ASN A O 1
ATOM 662 N N . THR A 1 81 ? -5.957 9.851 -4.706 1.00 88.50 81 THR A N 1
ATOM 663 C CA . THR A 1 81 ? -5.187 8.606 -4.580 1.00 88.50 81 THR A CA 1
ATOM 664 C C . THR A 1 81 ? -3.689 8.875 -4.451 1.00 88.50 81 THR A C 1
ATOM 666 O O . THR A 1 81 ? -3.043 8.281 -3.593 1.00 88.50 81 THR A O 1
ATOM 669 N N . LYS A 1 82 ? -3.134 9.860 -5.173 1.00 91.62 82 LYS A N 1
ATOM 670 C CA . LYS A 1 82 ? -1.726 10.280 -5.011 1.00 91.62 82 LYS A CA 1
ATOM 671 C C . LYS A 1 82 ? -1.352 10.620 -3.568 1.00 91.62 82 LYS A C 1
ATOM 673 O O . LYS A 1 82 ? -0.283 10.236 -3.113 1.00 91.62 82 LYS A O 1
ATOM 678 N N . LYS A 1 83 ? -2.236 11.308 -2.838 1.00 92.31 83 LYS A N 1
ATOM 679 C CA . LYS A 1 83 ? -2.004 11.705 -1.435 1.00 92.31 83 LYS A CA 1
ATOM 680 C C . LYS A 1 83 ? -2.014 10.525 -0.459 1.00 92.31 83 LYS A C 1
ATOM 682 O O . LYS A 1 83 ? -1.576 10.677 0.674 1.00 92.31 83 LYS A O 1
ATOM 687 N N . LYS A 1 84 ? -2.547 9.379 -0.881 1.00 91.69 84 LYS A N 1
ATOM 688 C CA . LYS A 1 84 ? -2.68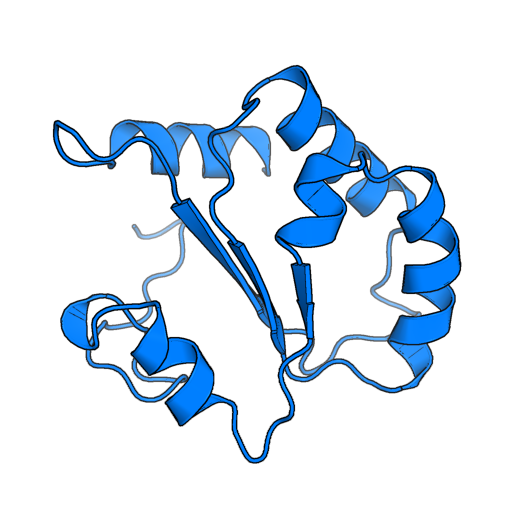4 8.166 -0.068 1.00 91.69 84 LYS A CA 1
ATOM 689 C C . LYS A 1 84 ? -1.507 7.211 -0.242 1.00 91.69 84 LYS A C 1
ATOM 691 O O . LYS A 1 84 ? -1.421 6.243 0.504 1.00 91.69 84 LYS A O 1
ATOM 696 N N . ILE A 1 85 ? -0.635 7.446 -1.222 1.00 93.56 85 ILE A N 1
ATOM 697 C CA . ILE A 1 85 ? 0.485 6.559 -1.536 1.00 93.56 85 ILE A CA 1
ATOM 698 C C . ILE A 1 85 ? 1.724 7.047 -0.792 1.00 93.56 85 ILE A C 1
ATOM 700 O O . ILE A 1 85 ? 2.173 8.175 -0.993 1.00 93.56 85 ILE A O 1
ATOM 704 N N . LEU A 1 86 ? 2.274 6.185 0.057 1.00 95.50 86 LEU A N 1
ATOM 705 C CA . LEU A 1 86 ? 3.465 6.443 0.848 1.00 95.50 86 LEU A CA 1
ATOM 706 C C . LEU A 1 86 ? 4.534 5.409 0.509 1.00 95.50 86 LEU A C 1
ATOM 708 O O . LEU A 1 86 ? 4.317 4.210 0.662 1.00 95.50 86 LEU A O 1
ATOM 712 N N . PHE A 1 87 ? 5.699 5.878 0.075 1.00 95.69 87 PHE A N 1
ATOM 713 C CA . PHE A 1 87 ? 6.890 5.041 -0.019 1.00 95.69 87 PHE A CA 1
ATOM 714 C C . PHE A 1 87 ? 7.541 4.975 1.355 1.00 95.69 87 PHE A C 1
ATOM 716 O O . PHE A 1 87 ? 7.817 6.018 1.950 1.00 95.69 87 PHE A O 1
ATOM 723 N N . VAL A 1 88 ? 7.773 3.765 1.852 1.00 96.31 88 VAL A N 1
ATOM 724 C CA . VAL A 1 88 ? 8.348 3.549 3.179 1.00 96.31 88 VAL A CA 1
ATOM 725 C C . VAL A 1 88 ? 9.762 3.010 3.033 1.00 96.31 88 VAL A C 1
ATOM 727 O O . VAL A 1 88 ? 10.007 2.049 2.305 1.00 96.31 88 VAL A O 1
ATOM 730 N N . GLU A 1 89 ? 10.706 3.639 3.726 1.00 93.94 89 GLU A N 1
ATOM 731 C CA . GLU A 1 89 ? 12.084 3.165 3.770 1.00 93.94 89 GLU A CA 1
ATOM 732 C C . GLU A 1 89 ? 12.208 1.941 4.683 1.00 93.94 89 GLU A C 1
ATOM 734 O O . GLU A 1 89 ? 11.645 1.914 5.776 1.00 93.94 89 GLU A O 1
ATOM 739 N N . ASN A 1 90 ? 13.035 0.967 4.291 1.00 91.88 90 ASN A N 1
ATOM 740 C CA . ASN A 1 90 ? 13.227 -0.273 5.057 1.00 91.88 90 ASN A CA 1
ATOM 741 C C . ASN A 1 90 ? 13.613 -0.014 6.524 1.00 91.88 90 ASN A C 1
ATOM 743 O O . ASN A 1 90 ? 13.165 -0.720 7.422 1.00 91.88 90 ASN A O 1
ATOM 747 N N . LYS A 1 91 ? 14.409 1.033 6.783 1.00 94.44 91 LYS A N 1
ATOM 748 C CA . LYS A 1 91 ? 14.882 1.387 8.131 1.00 94.44 91 LYS A CA 1
ATOM 749 C C . LYS A 1 91 ? 13.764 1.827 9.086 1.00 94.44 91 LYS A C 1
ATOM 751 O O . LYS A 1 91 ? 13.935 1.719 10.294 1.00 94.44 91 LYS A O 1
ATOM 756 N N . SER A 1 92 ? 12.656 2.345 8.555 1.00 95.25 92 SER A N 1
ATOM 757 C CA . SER A 1 92 ? 11.513 2.854 9.322 1.00 95.25 92 SER A CA 1
ATOM 758 C C . SER A 1 92 ? 10.228 2.076 9.040 1.00 95.25 92 SER A C 1
ATOM 760 O O . SER A 1 92 ? 9.156 2.496 9.465 1.00 95.25 92 SER A O 1
ATOM 762 N N . LEU A 1 93 ? 10.325 0.944 8.333 1.00 95.56 93 LEU A N 1
ATOM 763 C CA . LEU A 1 93 ? 9.183 0.165 7.863 1.00 95.56 93 LEU A CA 1
ATOM 764 C C . LEU A 1 93 ? 8.206 -0.166 8.991 1.00 95.56 93 LEU A C 1
ATOM 766 O O . LEU A 1 93 ? 7.047 0.238 8.949 1.00 95.56 93 LEU A O 1
ATOM 770 N N . LYS A 1 94 ? 8.700 -0.850 10.027 1.00 95.56 94 LYS A N 1
ATOM 771 C CA . LYS A 1 94 ? 7.880 -1.288 11.159 1.00 95.56 94 LYS A CA 1
ATOM 772 C C . LYS A 1 94 ? 7.226 -0.107 11.879 1.00 95.56 94 LYS A C 1
ATOM 774 O O . LYS A 1 94 ? 6.026 -0.137 12.125 1.00 95.56 94 LYS A O 1
ATOM 779 N N . SER A 1 95 ? 8.003 0.925 12.214 1.00 96.88 95 SER A N 1
ATOM 780 C CA . SER A 1 95 ? 7.484 2.086 12.947 1.00 96.88 95 SER A CA 1
ATOM 781 C C . SER A 1 95 ? 6.403 2.816 12.153 1.00 96.88 95 SER A C 1
ATOM 783 O O . SER A 1 95 ? 5.348 3.101 12.700 1.00 96.88 95 SER A O 1
ATOM 785 N N . THR A 1 96 ? 6.617 3.041 10.853 1.00 96.62 96 THR A N 1
ATOM 786 C CA . THR A 1 96 ? 5.643 3.729 9.995 1.00 96.62 96 THR A CA 1
ATOM 787 C C . THR A 1 96 ? 4.357 2.925 9.811 1.00 96.62 96 THR A C 1
ATOM 789 O O . THR A 1 96 ? 3.280 3.510 9.753 1.00 96.62 96 THR A O 1
ATOM 792 N N . LEU A 1 97 ? 4.437 1.594 9.716 1.00 96.62 97 LEU A N 1
ATOM 793 C CA . LEU A 1 97 ? 3.237 0.762 9.613 1.00 96.62 97 LEU A CA 1
ATOM 794 C C . LEU A 1 97 ? 2.440 0.761 10.924 1.00 96.62 97 LEU A C 1
ATOM 796 O O . LEU A 1 97 ? 1.224 0.903 10.877 1.00 96.62 97 LEU A O 1
ATOM 800 N N . LEU A 1 98 ? 3.109 0.672 12.078 1.00 96.31 98 LEU A N 1
ATOM 801 C CA . LEU A 1 98 ? 2.453 0.662 13.394 1.00 96.31 98 LEU A CA 1
ATOM 802 C C . LEU A 1 98 ? 1.869 2.019 13.822 1.00 96.31 98 LEU A C 1
ATOM 804 O O . LEU A 1 98 ? 1.014 2.061 14.700 1.00 96.31 98 LEU A O 1
ATOM 808 N N . GLU A 1 99 ? 2.290 3.127 13.207 1.00 95.50 99 GLU A N 1
ATOM 809 C CA . GLU A 1 99 ? 1.646 4.438 13.397 1.00 95.50 99 GLU A CA 1
ATOM 810 C C . GLU A 1 99 ? 0.216 4.481 12.830 1.00 95.50 99 GLU A C 1
ATOM 812 O O . GLU A 1 99 ? -0.592 5.311 13.242 1.00 95.50 99 GLU A O 1
ATOM 817 N N . GLU A 1 100 ? -0.103 3.604 11.875 1.00 92.38 100 GLU A N 1
ATOM 818 C CA . GLU A 1 100 ? -1.335 3.674 11.078 1.00 92.38 100 GLU A CA 1
ATOM 819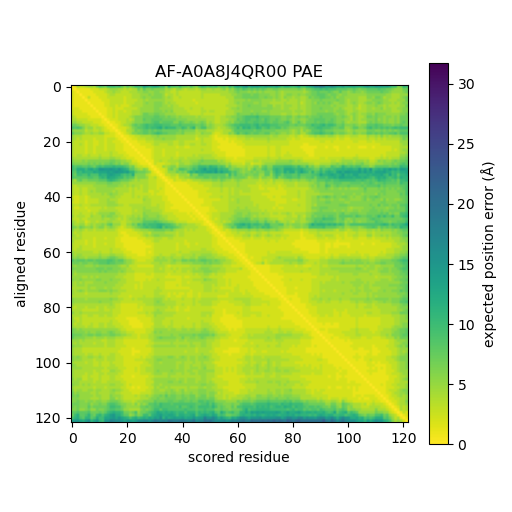 C C . GLU A 1 100 ? -2.151 2.374 11.117 1.00 92.38 100 GLU A C 1
ATOM 821 O O . GLU A 1 100 ? -3.347 2.385 10.820 1.00 92.38 100 GLU A O 1
ATOM 826 N N . ILE A 1 101 ? -1.515 1.254 11.458 1.00 93.50 101 ILE A N 1
ATOM 827 C CA . ILE A 1 101 ? -2.105 -0.081 11.510 1.00 93.50 101 ILE A CA 1
ATOM 828 C C . ILE A 1 101 ? -1.891 -0.624 12.917 1.00 93.50 101 ILE A C 1
ATOM 830 O O . ILE A 1 101 ? -0.756 -0.734 13.379 1.00 93.50 101 ILE A O 1
ATOM 834 N N . ASP A 1 102 ? -2.987 -0.988 13.582 1.00 93.19 102 ASP A N 1
ATOM 835 C CA . ASP A 1 102 ? -2.923 -1.650 14.882 1.00 93.19 102 ASP A CA 1
ATOM 836 C C . ASP A 1 102 ? -2.078 -2.929 14.798 1.00 93.19 102 ASP A C 1
ATOM 838 O O . ASP A 1 102 ? -2.154 -3.682 13.823 1.00 93.19 102 ASP A O 1
ATOM 842 N N . GLU A 1 103 ? -1.281 -3.193 15.831 1.00 95.06 103 GLU A N 1
ATOM 843 C CA . GLU A 1 103 ? -0.353 -4.324 15.857 1.00 95.06 103 GLU A CA 1
ATOM 844 C C . GLU A 1 103 ? -1.066 -5.671 15.636 1.00 95.06 103 GLU A C 1
ATOM 846 O O . GLU A 1 103 ? -0.529 -6.547 14.956 1.00 95.06 103 GLU A O 1
ATOM 851 N N . SER A 1 104 ? -2.306 -5.816 16.122 1.00 94.12 104 SER A N 1
ATOM 852 C CA . SER A 1 104 ? -3.129 -7.021 15.934 1.00 94.12 104 SER A CA 1
ATOM 853 C C . SER A 1 104 ? -3.644 -7.209 14.502 1.00 94.12 104 SER A C 1
ATOM 855 O O . SER A 1 104 ? -4.128 -8.285 14.154 1.00 94.12 104 SER A O 1
ATOM 857 N N . GLN A 1 105 ? -3.574 -6.167 13.671 1.00 90.19 105 GLN A N 1
ATOM 858 C CA . GLN A 1 105 ? -4.014 -6.162 12.272 1.00 90.19 105 GLN A CA 1
ATOM 859 C C . GLN A 1 105 ? -2.837 -6.153 11.287 1.00 90.19 105 GLN A C 1
ATOM 861 O O . GLN A 1 105 ? -3.039 -6.311 10.082 1.00 90.19 105 GLN A O 1
ATOM 866 N N . LEU A 1 106 ? -1.610 -5.977 11.780 1.00 94.56 106 LEU A N 1
ATOM 867 C CA . LEU A 1 106 ? -0.405 -5.991 10.965 1.00 94.56 106 LEU A CA 1
ATOM 868 C C . LEU A 1 106 ? 0.185 -7.413 10.905 1.00 94.56 106 LEU A C 1
ATOM 870 O O . LEU A 1 106 ? 0.377 -8.032 11.953 1.00 94.56 106 LEU A O 1
ATOM 874 N N . PRO A 1 107 ? 0.513 -7.942 9.71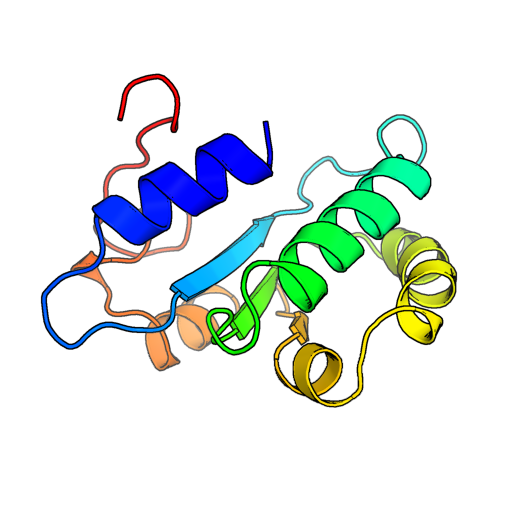0 1.00 94.25 107 PRO A N 1
ATOM 875 C CA . PRO A 1 107 ? 1.165 -9.240 9.593 1.00 94.25 107 PRO A CA 1
ATOM 876 C C . PRO A 1 107 ? 2.480 -9.357 10.374 1.00 94.25 107 PRO A C 1
ATOM 878 O O . PRO A 1 107 ? 3.273 -8.412 10.414 1.00 94.25 107 PRO A O 1
ATOM 881 N N . GLU A 1 108 ? 2.755 -10.543 10.922 1.00 95.00 108 GLU A N 1
ATOM 882 C CA . GLU A 1 108 ? 3.990 -10.846 11.672 1.00 95.00 108 GLU A CA 1
ATOM 883 C C . GLU A 1 108 ? 5.262 -10.523 10.875 1.00 95.00 108 GLU A C 1
ATOM 885 O O . GLU A 1 108 ? 6.223 -9.977 11.418 1.00 95.00 108 GLU A O 1
ATOM 890 N N . ILE A 1 109 ? 5.245 -10.772 9.561 1.00 93.06 109 ILE A N 1
ATOM 891 C CA . ILE A 1 109 ? 6.367 -10.480 8.654 1.00 93.06 109 ILE A CA 1
ATOM 892 C C . ILE A 1 109 ? 6.720 -8.985 8.579 1.00 93.06 109 ILE A C 1
ATOM 894 O O . ILE A 1 109 ? 7.844 -8.636 8.232 1.00 93.06 109 ILE A O 1
ATOM 898 N N . TYR A 1 110 ? 5.790 -8.101 8.945 1.00 94.75 110 TYR A N 1
ATOM 899 C CA . TYR A 1 110 ? 5.999 -6.653 9.017 1.00 94.75 110 TYR A CA 1
ATOM 900 C C . TYR A 1 110 ? 6.129 -6.149 10.462 1.00 94.75 110 TYR A C 1
ATOM 902 O O . TYR A 1 110 ? 6.199 -4.943 10.703 1.00 94.75 110 TYR A O 1
ATOM 910 N N . GLY A 1 111 ? 6.206 -7.069 11.428 1.00 92.94 111 GLY A N 1
ATOM 911 C CA . GLY A 1 111 ? 6.422 -6.774 12.838 1.00 92.94 111 GLY A CA 1
ATOM 912 C C . GLY A 1 111 ? 5.155 -6.554 13.664 1.00 92.94 111 GLY A C 1
ATOM 913 O O . GLY A 1 111 ? 5.276 -5.927 14.717 1.00 92.94 111 GLY A O 1
ATOM 914 N N . GLY A 1 112 ? 3.994 -7.030 13.197 1.00 95.25 112 GLY A N 1
ATOM 915 C CA . GLY A 1 112 ? 2.758 -7.113 13.985 1.00 95.25 112 GLY A CA 1
ATOM 916 C C . GLY A 1 112 ? 2.496 -8.510 14.561 1.00 95.25 112 GLY A C 1
ATOM 917 O O . GLY A 1 112 ? 3.428 -9.290 14.746 1.00 95.25 112 GLY A O 1
ATOM 918 N N . GLN A 1 113 ? 1.227 -8.818 14.841 1.00 95.19 113 GLN A N 1
ATOM 919 C CA . GLN A 1 113 ? 0.778 -10.063 15.488 1.00 95.19 113 GLN A CA 1
ATOM 920 C C . GLN A 1 113 ? -0.181 -10.898 14.627 1.00 95.19 113 GLN A C 1
ATOM 922 O O . GLN A 1 113 ? -0.635 -11.956 15.061 1.00 95.19 113 GLN A O 1
ATOM 927 N N . LEU A 1 114 ? -0.536 -10.431 13.426 1.00 91.06 114 LEU A N 1
ATOM 928 C CA . LEU A 1 114 ? -1.483 -11.135 12.566 1.00 91.06 114 LEU A CA 1
ATOM 929 C C . LEU A 1 114 ? -0.773 -12.254 11.778 1.00 91.06 114 LEU A C 1
ATOM 931 O O . LEU A 1 114 ? 0.154 -11.963 11.012 1.00 91.06 114 LEU A O 1
ATOM 935 N N . PRO A 1 115 ? -1.217 -13.520 11.871 1.00 91.06 115 PRO A N 1
ATOM 936 C CA . PRO A 1 115 ? -0.704 -14.576 11.008 1.00 91.06 115 PRO A CA 1
ATOM 937 C C . PRO A 1 115 ? -1.031 -14.274 9.543 1.00 91.06 115 PRO A C 1
ATOM 939 O O . PRO A 1 115 ? -2.165 -13.929 9.202 1.00 91.06 115 PRO A O 1
ATOM 942 N N . LEU A 1 116 ? -0.045 -14.413 8.657 1.00 84.50 116 LEU A N 1
ATOM 943 C CA . LEU A 1 116 ? -0.260 -14.195 7.229 1.00 84.50 116 LEU A CA 1
ATOM 944 C C . LEU A 1 116 ? -1.091 -15.350 6.647 1.00 84.50 116 LEU A C 1
ATOM 946 O O . LEU A 1 116 ? -0.606 -16.476 6.549 1.00 84.50 116 LEU A O 1
ATOM 950 N N . VAL A 1 117 ? -2.322 -15.065 6.219 1.00 83.69 117 VAL A N 1
ATOM 951 C CA . VAL A 1 117 ? -3.187 -16.041 5.538 1.00 83.69 117 VAL A CA 1
ATOM 952 C C . VAL A 1 117 ? -3.329 -15.660 4.059 1.00 83.69 117 VAL A C 1
ATOM 954 O O . VAL A 1 117 ? -3.728 -14.530 3.757 1.00 83.69 117 VAL A O 1
ATOM 957 N N . PRO A 1 118 ? -3.018 -16.561 3.106 1.00 80.44 118 PRO A N 1
ATOM 958 C CA . PRO A 1 118 ? -3.239 -16.304 1.687 1.00 80.44 118 PRO A CA 1
ATOM 959 C C . PRO A 1 118 ? -4.721 -16.075 1.389 1.00 80.44 118 PRO A C 1
ATOM 961 O O . PRO A 1 118 ? -5.578 -16.805 1.879 1.00 80.44 118 PRO A O 1
ATOM 964 N N . THR A 1 119 ? -5.051 -15.117 0.517 1.00 72.06 119 THR A N 1
ATOM 965 C CA . THR A 1 119 ? -6.451 -14.754 0.202 1.00 72.06 119 THR A CA 1
ATOM 966 C C . THR A 1 119 ? -7.296 -15.929 -0.312 1.00 72.06 119 THR A C 1
ATOM 968 O O . THR A 1 119 ? -8.524 -15.893 -0.206 1.00 72.06 119 THR A O 1
ATOM 971 N N . GLN A 1 120 ? -6.652 -16.951 -0.882 1.00 66.94 120 GLN A N 1
ATOM 972 C CA . GLN A 1 120 ? -7.285 -18.171 -1.394 1.00 66.94 120 GLN A CA 1
ATOM 973 C C . GLN A 1 120 ? -7.717 -19.116 -0.265 1.00 66.94 120 GLN A C 1
ATOM 975 O O . GLN A 1 120 ? -8.767 -19.740 -0.376 1.00 66.94 120 GLN A O 1
ATOM 980 N N . ASP A 1 121 ? -6.961 -19.127 0.832 1.00 67.31 121 ASP A N 1
ATOM 981 C CA . ASP A 1 121 ? -7.198 -19.954 2.020 1.00 67.31 121 ASP A CA 1
ATOM 982 C C . ASP A 1 121 ? -7.987 -19.199 3.105 1.00 67.31 121 ASP A C 1
ATOM 984 O O . ASP A 1 121 ? -8.386 -19.778 4.113 1.00 67.31 121 ASP A O 1
ATOM 988 N N . SER A 1 122 ? -8.189 -17.890 2.900 1.00 58.06 122 SER A N 1
ATOM 989 C CA . SER A 1 122 ? -8.832 -16.971 3.849 1.00 58.06 122 SER A CA 1
ATOM 990 C C . SER A 1 122 ? -10.348 -16.975 3.801 1.00 58.06 122 SER A C 1
ATOM 992 O O . SER A 1 122 ? -10.934 -17.075 2.700 1.00 58.06 122 SER A O 1
#

InterPro domains:
  IPR001251 CRAL-TRIO lipid binding domain [PF00650] (1-112)
  IPR001251 CRAL-TRIO lipid binding domain [PS50191] (1-118)
  IPR001251 CRAL-TRIO lipid binding domain [SM00516] (1-115)
  IPR001251 CRAL-TRIO lipid binding domain [cd00170] (1-112)
  IPR036865 CRAL-TRIO lipid binding domain superfamily [G3DSA:3.40.525.10] (1-122)
  IPR036865 CRAL-TRIO lipid binding domain superfamily [SSF52087] (1-116)

Mean predicted aligned error: 4.41 Å

Nearest PDB structures (foldseek):
  4omk-assembly2_B  TM=8.762E-01  e=8.069E-08  Homo sapiens
  3b74-assembly1_A  TM=8.544E-01  e=1.449E-07  Saccharomyces cerevisiae
  4tlg-assembly1_A  TM=8.895E-01  e=3.162E-07  Homo sapiens
  3q8g-assembly1_A  TM=7.943E-01  e=6.639E-08  Saccharomyces cerevisiae
  7wvt-assembly1_A  TM=9.058E-01  e=2.469E-05  Saccharomyces cerevisiae S288C